Protein AF-A0A973YY92-F1 (afdb_monomer)

Sequence (143 aa):
MIDFRRPAAGTAPRPVPFVLAGKSPVVVHNCGDNVYVPGGKHGKVVRNSSRGVNSREPTNGQAALDNSVPVRGTSTHRIGVDVENGEIVVLDNTNRRIVCSCGEGDGPNDSWHGHVRDWDDLHIDQPNALKRAGLVDKRGRII

Secondary structure (DSSP, 8-state):
-----PPPPSSSPPPPPEEEETTEEEE----S-EEE---SSS-SS-EEETTEEEPPPPTTHHHHHHTEEESSTT-SEEEEEETTTTEEEEEEEEEEEEPPSS-TTS-PEEEEEEEEE-GGGS-THHHHHHHHTTSB-TTS-B-

Nearest PDB structures (foldseek):
  5t87-assembly2_F  TM=9.040E-01  e=3.284E-06  Cupriavidus taiwanensis LMG 19424
  4xvi-assembly1_A  TM=2.462E-01  e=6.609E+00  Homo sapiens

Structure (mmCIF, N/CA/C/O backbone):
data_AF-A0A973YY92-F1
#
_entry.id   AF-A0A973YY92-F1
#
loop_
_atom_site.group_PDB
_atom_site.id
_atom_site.type_symbol
_atom_site.label_atom_id
_atom_site.label_alt_id
_atom_site.label_comp_id
_atom_site.label_asym_id
_atom_site.label_entity_id
_atom_site.label_seq_id
_atom_site.pdbx_PDB_ins_code
_atom_site.Cartn_x
_atom_site.Cartn_y
_atom_site.Cartn_z
_atom_site.occupancy
_atom_site.B_iso_or_equiv
_atom_site.auth_seq_id
_atom_site.auth_comp_id
_atom_site.auth_asym_id
_atom_site.auth_atom_id
_atom_site.pdbx_PDB_model_num
ATOM 1 N N . MET A 1 1 ? 28.010 -7.970 13.368 1.00 36.16 1 MET A N 1
ATOM 2 C CA . MET A 1 1 ? 26.684 -7.597 13.901 1.00 36.16 1 MET A CA 1
ATOM 3 C C . MET A 1 1 ? 26.268 -6.348 13.141 1.00 36.16 1 MET A C 1
ATOM 5 O O . MET A 1 1 ? 26.961 -5.348 13.253 1.00 36.16 1 MET A O 1
ATOM 9 N N . ILE A 1 2 ? 25.291 -6.449 12.241 1.00 36.00 2 ILE A N 1
ATOM 10 C CA . ILE A 1 2 ? 24.845 -5.316 11.417 1.00 36.00 2 ILE A CA 1
ATOM 11 C C . ILE A 1 2 ? 23.911 -4.482 12.302 1.00 36.00 2 ILE A C 1
ATOM 13 O O . ILE A 1 2 ? 22.849 -4.971 12.677 1.00 36.00 2 ILE A O 1
ATOM 17 N N . ASP A 1 3 ? 24.335 -3.283 12.709 1.00 30.94 3 ASP A N 1
ATOM 18 C CA . ASP A 1 3 ? 23.510 -2.369 13.514 1.00 30.94 3 ASP A CA 1
ATOM 19 C C . ASP A 1 3 ? 22.674 -1.489 12.573 1.00 30.94 3 ASP A C 1
ATOM 21 O O . ASP A 1 3 ? 23.159 -0.509 12.007 1.00 30.94 3 ASP A O 1
ATOM 25 N N . PHE A 1 4 ? 21.414 -1.874 12.361 1.00 40.00 4 PHE A N 1
ATOM 26 C CA . PHE A 1 4 ? 20.435 -1.077 11.627 1.00 40.00 4 PHE A CA 1
ATOM 27 C C . PHE A 1 4 ? 19.809 -0.040 12.567 1.00 40.00 4 PHE A C 1
ATOM 29 O O . PHE A 1 4 ? 18.704 -0.233 13.074 1.00 40.00 4 PHE A O 1
ATOM 36 N N . ARG A 1 5 ? 20.478 1.092 12.797 1.00 35.88 5 ARG A N 1
ATOM 37 C CA . ARG A 1 5 ? 19.832 2.213 13.497 1.00 35.88 5 ARG A CA 1
ATOM 38 C C . ARG A 1 5 ? 18.866 2.929 12.554 1.00 35.88 5 ARG A C 1
ATOM 40 O O . ARG A 1 5 ? 19.291 3.676 11.679 1.00 35.88 5 ARG A O 1
ATOM 47 N N . ARG A 1 6 ? 17.560 2.713 12.742 1.00 40.44 6 ARG A N 1
ATOM 48 C CA . ARG A 1 6 ? 16.498 3.533 12.132 1.00 40.44 6 ARG A CA 1
ATOM 49 C C . ARG A 1 6 ? 16.272 4.789 12.990 1.00 40.44 6 ARG A C 1
ATOM 51 O O . ARG A 1 6 ? 15.927 4.630 14.159 1.00 40.44 6 ARG A O 1
ATOM 58 N N . PRO A 1 7 ? 16.446 6.017 12.468 1.00 36.56 7 PRO A N 1
ATOM 59 C CA . PRO A 1 7 ? 15.965 7.211 13.148 1.00 36.56 7 PRO A CA 1
ATOM 60 C C . PRO A 1 7 ? 14.476 7.451 12.850 1.00 36.56 7 PRO A C 1
ATOM 62 O O . PRO A 1 7 ? 13.949 6.985 11.839 1.00 36.56 7 PRO A O 1
ATOM 65 N N . ALA A 1 8 ? 13.819 8.155 13.772 1.00 39.69 8 ALA A N 1
ATOM 66 C CA . ALA A 1 8 ? 12.387 8.446 13.781 1.00 39.69 8 ALA A CA 1
ATOM 67 C C . ALA A 1 8 ? 11.896 9.178 12.518 1.00 39.69 8 ALA A C 1
ATOM 69 O O . ALA A 1 8 ? 12.635 9.943 11.893 1.00 39.69 8 ALA A O 1
ATOM 70 N N . ALA A 1 9 ? 10.633 8.927 12.171 1.00 42.41 9 ALA A N 1
ATOM 71 C CA . ALA A 1 9 ? 9.957 9.458 11.000 1.00 42.41 9 ALA A CA 1
ATOM 72 C C . ALA A 1 9 ? 9.821 10.988 11.055 1.00 42.41 9 ALA A C 1
ATOM 74 O O . ALA A 1 9 ? 9.375 11.567 12.043 1.00 42.41 9 ALA A O 1
ATOM 75 N N . GLY A 1 10 ? 10.204 11.649 9.962 1.00 35.72 10 GLY A N 1
ATOM 76 C CA . GLY A 1 10 ? 10.016 13.084 9.784 1.00 35.72 10 GLY A CA 1
ATOM 77 C C . GLY A 1 10 ? 10.849 13.625 8.629 1.00 35.72 10 GLY A C 1
ATOM 78 O O . GLY A 1 10 ? 12.055 13.757 8.771 1.00 35.72 10 GLY A O 1
ATOM 79 N N . THR A 1 11 ? 10.182 13.920 7.508 1.00 42.44 11 THR A N 1
ATOM 80 C CA . THR A 1 11 ? 10.468 14.884 6.410 1.00 42.44 11 THR A CA 1
ATOM 81 C C . THR A 1 11 ? 11.899 15.183 5.911 1.00 42.44 11 THR A C 1
ATOM 83 O O . THR A 1 11 ? 12.049 16.020 5.024 1.00 42.44 11 THR A O 1
ATOM 86 N N . ALA A 1 12 ? 12.951 14.533 6.396 1.00 33.66 12 ALA A N 1
ATOM 87 C CA . ALA A 1 12 ? 14.305 14.656 5.872 1.00 33.66 12 ALA A CA 1
ATOM 88 C C . ALA A 1 12 ? 14.498 13.702 4.678 1.00 33.66 12 ALA A C 1
ATOM 90 O O . ALA A 1 12 ? 13.914 12.610 4.680 1.00 33.66 12 ALA A O 1
ATOM 91 N N . PRO A 1 13 ? 15.312 14.062 3.662 1.00 40.09 13 PRO A N 1
ATOM 92 C CA . PRO A 1 13 ? 15.741 13.091 2.660 1.00 40.09 13 PRO A CA 1
ATOM 93 C C . PRO A 1 13 ? 16.313 11.873 3.391 1.00 40.09 13 PRO A C 1
ATOM 95 O O . PRO A 1 13 ? 17.096 12.036 4.331 1.00 40.09 13 PRO A O 1
ATOM 98 N N . ARG A 1 14 ? 15.862 10.667 3.010 1.00 47.69 14 ARG A N 1
ATOM 99 C CA . ARG A 1 14 ? 16.270 9.419 3.670 1.00 47.69 14 ARG A CA 1
ATOM 100 C C . ARG A 1 14 ? 17.796 9.424 3.818 1.00 47.69 14 ARG A C 1
ATOM 102 O O . ARG A 1 14 ? 18.474 9.645 2.811 1.00 47.69 14 ARG A O 1
ATOM 109 N N . PRO A 1 15 ? 18.353 9.183 5.019 1.00 47.78 15 PRO A N 1
ATOM 110 C CA . PRO A 1 15 ? 19.779 8.938 5.121 1.00 47.78 15 PRO A CA 1
ATOM 111 C C . PRO A 1 15 ? 20.082 7.730 4.239 1.00 47.78 15 PRO A C 1
ATOM 113 O O . PRO A 1 15 ? 19.445 6.682 4.378 1.00 47.78 15 PRO A O 1
ATOM 116 N N . VAL A 1 16 ? 21.002 7.902 3.291 1.00 53.09 16 VAL A N 1
ATOM 117 C CA . VAL A 1 16 ? 21.499 6.779 2.503 1.00 53.09 16 VAL A CA 1
ATOM 118 C C . VAL A 1 16 ? 22.064 5.760 3.496 1.00 53.09 16 VAL A C 1
ATOM 120 O O . VAL A 1 16 ? 22.906 6.134 4.323 1.00 53.09 16 VAL A O 1
ATOM 123 N N . PRO A 1 17 ? 21.549 4.517 3.524 1.00 59.66 17 PRO A N 1
ATOM 124 C CA . PRO A 1 17 ? 22.071 3.521 4.442 1.00 59.66 17 PRO A CA 1
ATOM 125 C C . PRO A 1 17 ? 23.567 3.385 4.174 1.00 59.66 17 PRO A C 1
ATOM 127 O O . PRO A 1 17 ? 24.002 3.428 3.030 1.00 59.66 17 PRO A O 1
ATOM 130 N N . PHE A 1 18 ? 24.374 3.276 5.220 1.00 57.91 18 PHE A N 1
ATOM 131 C CA . PHE A 1 18 ? 25.804 3.056 5.073 1.00 57.91 18 PHE A CA 1
ATOM 132 C C . PHE A 1 18 ? 26.223 1.872 5.928 1.00 57.91 18 PHE A C 1
ATOM 134 O O . PHE A 1 18 ? 25.648 1.608 6.984 1.00 57.91 18 PHE A O 1
ATOM 141 N N . VAL A 1 19 ? 27.240 1.157 5.469 1.00 64.69 19 VAL A N 1
ATOM 142 C CA . VAL A 1 19 ? 27.922 0.134 6.260 1.00 64.69 19 VAL A CA 1
ATOM 143 C C . VAL A 1 19 ? 29.287 0.663 6.666 1.00 64.69 19 VAL A C 1
ATOM 145 O O . VAL A 1 19 ? 29.942 1.379 5.910 1.00 64.69 19 VAL A O 1
ATOM 148 N N . LEU A 1 20 ? 29.724 0.339 7.880 1.00 67.81 20 LEU A N 1
ATOM 149 C CA . LEU A 1 20 ? 31.074 0.667 8.322 1.00 67.81 20 LEU A CA 1
ATOM 150 C C . LEU A 1 20 ? 32.040 -0.413 7.828 1.00 67.81 20 LEU A C 1
ATOM 152 O O . LEU A 1 20 ? 32.017 -1.545 8.311 1.00 67.81 20 LEU A O 1
ATOM 156 N N . ALA A 1 21 ? 32.909 -0.056 6.884 1.00 69.19 21 ALA A N 1
ATOM 157 C CA . ALA A 1 21 ? 34.062 -0.863 6.502 1.00 69.19 21 ALA A CA 1
ATOM 158 C C . ALA A 1 21 ? 35.256 -0.419 7.362 1.00 69.19 21 ALA A C 1
ATOM 160 O O . ALA A 1 21 ? 36.018 0.485 7.012 1.00 69.19 21 ALA A O 1
ATOM 161 N N . GLY A 1 22 ? 35.364 -0.991 8.563 1.00 79.88 22 GLY A N 1
ATOM 162 C CA . GLY A 1 22 ? 36.296 -0.505 9.582 1.00 79.88 22 GLY A CA 1
ATOM 163 C C . GLY A 1 22 ? 35.828 0.829 10.174 1.00 79.88 22 GLY A C 1
ATOM 164 O O . GLY A 1 22 ? 34.788 0.878 10.823 1.00 79.88 22 GLY A O 1
ATOM 165 N N . LYS A 1 23 ? 36.598 1.908 9.971 1.00 72.94 23 LYS A N 1
ATOM 166 C CA . LYS A 1 23 ? 36.257 3.273 10.436 1.00 72.94 23 LYS A CA 1
ATOM 167 C C . LYS A 1 23 ? 35.600 4.144 9.359 1.00 72.94 23 LYS A C 1
ATOM 169 O O . LYS A 1 23 ? 35.196 5.264 9.657 1.00 72.94 23 LYS A O 1
ATOM 174 N N . SER A 1 24 ? 35.515 3.651 8.127 1.00 60.78 24 SER A N 1
ATOM 175 C CA . SER A 1 24 ? 35.019 4.423 6.991 1.00 60.78 24 SER A CA 1
ATOM 176 C C . SER A 1 24 ? 33.552 4.086 6.713 1.00 60.78 24 SER A C 1
ATOM 178 O O . SER A 1 24 ? 33.232 2.902 6.554 1.00 60.78 24 SER A O 1
ATOM 180 N N . PRO A 1 25 ? 32.654 5.083 6.632 1.00 63.94 25 PRO A N 1
ATOM 181 C CA . PRO A 1 25 ? 31.292 4.860 6.170 1.00 63.94 25 PRO A CA 1
ATOM 182 C C . PRO A 1 25 ? 31.289 4.638 4.654 1.00 63.94 25 PRO A C 1
ATOM 184 O O . PRO A 1 25 ? 31.795 5.459 3.892 1.00 63.94 25 PRO A O 1
ATOM 187 N N . VAL A 1 26 ? 30.708 3.523 4.220 1.00 64.75 26 VAL A N 1
ATOM 188 C CA . VAL A 1 26 ? 30.461 3.211 2.810 1.00 64.75 26 VAL A CA 1
ATOM 189 C C . VAL A 1 26 ? 28.978 3.383 2.544 1.00 64.75 26 VAL A C 1
ATOM 191 O O . VAL A 1 26 ? 28.165 2.677 3.137 1.00 64.75 26 VAL A O 1
ATOM 194 N N . VAL A 1 27 ? 28.634 4.316 1.657 1.00 61.53 27 VAL A N 1
ATOM 195 C CA . VAL A 1 27 ? 27.252 4.545 1.226 1.00 61.53 27 VAL A CA 1
ATOM 196 C C . VAL A 1 27 ? 26.743 3.316 0.477 1.00 61.53 27 VAL A C 1
ATOM 198 O O . VAL A 1 27 ? 27.299 2.927 -0.547 1.00 61.53 27 VAL A O 1
ATOM 201 N N . VAL A 1 28 ? 25.667 2.727 0.984 1.00 60.59 28 VAL A N 1
ATOM 202 C CA . VAL A 1 28 ? 24.886 1.692 0.316 1.00 60.59 28 VAL A CA 1
ATOM 203 C C . VAL A 1 28 ? 23.754 2.393 -0.424 1.00 60.59 28 VAL A C 1
ATOM 205 O O . VAL A 1 28 ? 22.904 3.054 0.171 1.00 60.59 28 VAL A O 1
ATOM 208 N N . HIS A 1 29 ? 23.748 2.265 -1.743 1.00 60.00 29 HIS A N 1
ATOM 209 C CA . HIS A 1 29 ? 22.619 2.687 -2.556 1.00 60.00 29 HIS A CA 1
ATOM 210 C C . HIS A 1 29 ? 21.666 1.493 -2.644 1.00 60.00 29 HIS A C 1
ATOM 212 O O . HIS A 1 29 ? 22.053 0.456 -3.173 1.00 60.00 29 HIS A O 1
ATOM 218 N N . ASN A 1 30 ? 20.461 1.601 -2.073 1.00 60.69 30 ASN A N 1
ATOM 219 C CA . ASN A 1 30 ? 19.483 0.516 -2.167 1.00 60.69 30 ASN A CA 1
ATOM 220 C C . ASN A 1 30 ? 18.732 0.645 -3.494 1.00 60.69 30 ASN A C 1
ATOM 222 O O . ASN A 1 30 ? 17.921 1.556 -3.692 1.00 60.69 30 ASN A O 1
ATOM 226 N N . CYS A 1 31 ? 19.101 -0.223 -4.421 1.00 67.19 31 CYS A N 1
ATOM 227 C CA . CYS A 1 31 ? 18.593 -0.278 -5.778 1.00 67.19 31 CYS A CA 1
ATOM 228 C C . CYS A 1 31 ? 17.910 -1.638 -5.980 1.00 67.19 31 CYS A C 1
ATOM 230 O O . CYS A 1 31 ? 18.299 -2.619 -5.345 1.00 67.19 31 CYS A O 1
ATOM 232 N N . GLY A 1 32 ? 16.845 -1.677 -6.784 1.00 69.75 32 GLY A N 1
ATOM 233 C CA . GLY A 1 32 ? 15.924 -2.820 -6.846 1.00 69.75 32 GLY A CA 1
ATOM 234 C C . GLY A 1 32 ? 14.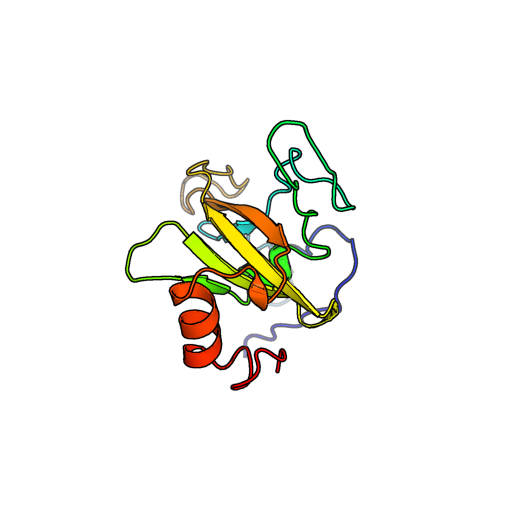821 -2.799 -5.774 1.00 69.75 32 GLY A C 1
ATOM 235 O O . GLY A 1 32 ? 14.174 -3.816 -5.527 1.00 69.75 32 GLY A O 1
ATOM 236 N N . ASP A 1 33 ? 14.595 -1.646 -5.144 1.00 79.50 33 ASP A N 1
ATOM 237 C CA . ASP A 1 33 ? 13.574 -1.426 -4.119 1.00 79.50 33 ASP A CA 1
ATOM 238 C C . ASP A 1 33 ? 12.224 -0.964 -4.692 1.00 79.50 33 ASP A C 1
ATOM 240 O O . ASP A 1 33 ? 12.118 -0.483 -5.821 1.00 79.50 33 ASP A O 1
ATOM 244 N N . ASN A 1 34 ? 11.192 -1.000 -3.841 1.00 86.31 34 ASN A N 1
ATOM 245 C CA . ASN A 1 34 ? 9.917 -0.322 -4.076 1.00 86.31 34 ASN A CA 1
ATOM 246 C C . ASN A 1 34 ? 9.944 1.096 -3.484 1.00 86.31 34 ASN A C 1
ATOM 248 O O . ASN A 1 34 ? 10.120 1.275 -2.276 1.00 86.31 34 ASN A O 1
ATOM 252 N N . VAL A 1 35 ? 9.712 2.107 -4.319 1.00 87.88 35 VAL A N 1
ATOM 253 C CA . VAL A 1 35 ? 9.716 3.519 -3.914 1.00 87.88 35 VAL A CA 1
ATOM 254 C C . VAL A 1 35 ? 8.343 4.139 -4.117 1.00 87.88 35 VAL A C 1
ATOM 256 O O . VAL A 1 35 ? 7.767 4.079 -5.203 1.00 87.88 35 VAL A O 1
ATOM 259 N N . TYR A 1 36 ? 7.834 4.790 -3.076 1.00 87.88 36 TYR A N 1
ATOM 260 C CA . TYR A 1 36 ? 6.628 5.593 -3.161 1.00 87.88 36 TYR A CA 1
ATOM 261 C C . TYR A 1 36 ? 6.933 6.945 -3.805 1.00 87.88 36 TYR A C 1
ATOM 263 O O . TYR A 1 36 ? 7.822 7.681 -3.374 1.00 87.88 36 TYR A O 1
ATOM 271 N N . VAL A 1 37 ? 6.137 7.303 -4.806 1.00 86.44 37 VAL A N 1
ATOM 272 C CA . VAL A 1 37 ? 6.158 8.616 -5.445 1.00 86.44 37 VAL A CA 1
ATOM 273 C C . VAL A 1 37 ? 4.755 9.212 -5.333 1.00 86.44 37 VAL A C 1
ATOM 275 O O . VAL A 1 37 ? 3.787 8.522 -5.648 1.00 86.44 37 VAL A O 1
ATOM 278 N N . PRO A 1 38 ? 4.588 10.471 -4.903 1.00 81.44 38 PRO A N 1
ATOM 279 C CA . PRO A 1 38 ? 3.290 11.138 -4.955 1.00 81.44 38 PRO A CA 1
ATOM 280 C C . PRO A 1 38 ? 2.760 11.194 -6.394 1.00 81.44 38 PRO A C 1
ATOM 282 O O . PRO A 1 38 ? 3.476 11.589 -7.316 1.00 81.44 38 PRO A O 1
ATOM 285 N N . GLY A 1 39 ? 1.513 10.768 -6.600 1.00 68.38 39 GLY A N 1
ATOM 286 C CA . GLY A 1 39 ? 0.917 10.648 -7.934 1.00 68.38 39 GLY A CA 1
ATOM 287 C C . GLY A 1 39 ? 0.436 11.980 -8.517 1.00 68.38 39 GLY A C 1
ATOM 288 O O . GLY A 1 39 ? 0.074 12.037 -9.693 1.00 68.38 39 GLY A O 1
ATOM 289 N N . GLY A 1 40 ? 0.357 13.047 -7.710 1.00 68.62 40 GLY A N 1
ATOM 290 C CA . GLY A 1 40 ? -0.020 14.405 -8.128 1.00 68.62 40 GLY A CA 1
ATOM 291 C C . GLY A 1 40 ? -1.502 14.588 -8.491 1.00 68.62 40 GLY A C 1
ATOM 292 O O . GLY A 1 40 ? -2.026 15.701 -8.441 1.00 68.62 40 GLY A O 1
ATOM 293 N N . LYS A 1 41 ? -2.211 13.502 -8.825 1.00 65.56 41 LYS A N 1
ATOM 294 C CA . LYS A 1 41 ? -3.662 13.480 -9.074 1.00 65.56 41 LYS A CA 1
ATOM 295 C C . LYS A 1 41 ? -4.478 13.559 -7.781 1.00 65.56 41 LYS A C 1
ATOM 297 O O . LYS A 1 41 ? -5.573 14.126 -7.779 1.00 65.56 41 LYS A O 1
ATOM 302 N N . HIS A 1 42 ? -3.966 12.981 -6.702 1.00 65.81 42 HIS A N 1
ATOM 303 C CA . HIS A 1 42 ? -4.574 13.024 -5.379 1.00 65.81 42 HIS A CA 1
ATOM 304 C C . HIS A 1 42 ? -4.025 14.259 -4.640 1.00 65.81 42 HIS A C 1
ATOM 306 O O . HIS A 1 42 ? -2.870 14.630 -4.809 1.00 65.81 42 HIS A O 1
ATOM 312 N N . GLY A 1 43 ? -4.868 14.974 -3.894 1.00 64.19 43 GLY A N 1
ATOM 313 C CA . GLY A 1 43 ? -4.434 16.119 -3.082 1.00 64.19 43 GLY A CA 1
ATOM 314 C C . GLY A 1 43 ? -4.289 15.738 -1.611 1.00 64.19 43 GLY A C 1
ATOM 315 O O . GLY A 1 43 ? -4.695 14.652 -1.218 1.00 64.19 43 GLY A O 1
ATOM 316 N N . LYS A 1 44 ? -3.816 16.659 -0.758 1.00 70.62 44 LYS A N 1
ATOM 317 C CA . LYS A 1 44 ? -3.783 16.449 0.709 1.00 70.62 44 LYS A CA 1
ATOM 318 C C . LYS A 1 44 ? -5.161 16.223 1.347 1.00 70.62 44 LYS A C 1
ATOM 320 O O . LYS A 1 44 ? -5.257 15.732 2.463 1.00 70.62 44 LYS A O 1
ATOM 325 N N . VAL A 1 45 ? -6.223 16.611 0.649 1.00 75.62 45 VAL A N 1
ATOM 326 C CA . VAL A 1 45 ? -7.611 16.512 1.104 1.00 75.62 45 VAL A CA 1
ATOM 327 C C . VAL A 1 45 ? -8.438 15.777 0.063 1.00 75.62 45 VAL A C 1
ATOM 329 O O . VAL A 1 45 ? -8.114 15.819 -1.128 1.00 75.62 45 VAL A O 1
ATOM 332 N N . VAL A 1 46 ? -9.516 15.139 0.514 1.00 75.81 46 VAL A N 1
ATOM 333 C CA . VAL A 1 46 ? -10.525 14.544 -0.364 1.00 75.81 46 VAL A CA 1
ATOM 334 C C . VAL A 1 46 ? -11.163 15.645 -1.212 1.00 75.81 46 VAL A C 1
ATOM 336 O O . VAL A 1 46 ? -11.443 16.738 -0.716 1.00 75.81 46 VAL A O 1
ATOM 339 N N . ARG A 1 47 ? -11.373 15.381 -2.505 1.00 73.44 47 ARG A N 1
ATOM 340 C CA . ARG A 1 47 ? -11.986 16.346 -3.431 1.00 73.44 47 ARG A CA 1
ATOM 341 C C . ARG A 1 47 ? -13.137 15.701 -4.181 1.00 73.44 47 ARG A C 1
ATOM 343 O O . ARG A 1 47 ? -12.962 14.646 -4.779 1.00 73.44 47 ARG A O 1
ATOM 350 N N . ASN A 1 48 ? -14.280 16.370 -4.230 1.00 77.50 48 ASN A N 1
ATOM 351 C CA . ASN A 1 48 ? -15.367 15.964 -5.114 1.00 77.50 48 ASN A CA 1
ATOM 352 C C . ASN A 1 48 ? -15.103 16.473 -6.532 1.00 77.50 48 ASN A C 1
ATOM 354 O O . ASN A 1 48 ? -14.701 17.618 -6.731 1.00 77.50 48 ASN A O 1
ATOM 358 N N . SER A 1 49 ? -15.329 15.615 -7.521 1.00 74.19 49 SER A N 1
ATOM 359 C CA . SER A 1 49 ? -15.251 15.961 -8.938 1.00 74.19 49 SER A CA 1
ATOM 360 C C . SER A 1 49 ? -16.493 15.464 -9.672 1.00 74.19 49 SER A C 1
ATOM 362 O O . SER A 1 49 ? -17.211 14.597 -9.174 1.00 74.19 49 SER A O 1
ATOM 364 N N . SER A 1 50 ? -16.708 15.933 -10.902 1.00 75.00 50 SER A N 1
ATOM 365 C CA . SER A 1 50 ? -17.765 15.406 -11.779 1.00 75.00 50 SER A CA 1
ATOM 366 C C . SER A 1 50 ? -17.608 13.915 -12.111 1.00 75.00 50 SER A C 1
ATOM 368 O O . SER A 1 50 ? -18.529 13.310 -12.647 1.00 75.00 50 SER A O 1
ATOM 370 N N . ARG A 1 51 ? -16.453 13.313 -11.790 1.00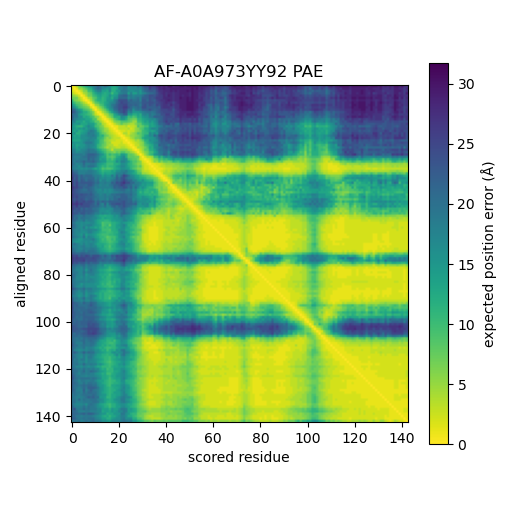 72.50 51 ARG A N 1
ATOM 371 C CA . ARG A 1 51 ? -16.146 11.888 -11.981 1.00 72.50 51 ARG A CA 1
ATOM 372 C C . ARG A 1 51 ? -16.172 11.083 -10.672 1.00 72.50 51 ARG A C 1
ATOM 374 O O . ARG A 1 51 ? -15.731 9.939 -10.670 1.00 72.50 51 ARG A O 1
ATOM 381 N N . GLY A 1 52 ? -16.650 11.673 -9.574 1.00 75.38 52 GLY A N 1
ATOM 382 C CA . GLY A 1 52 ? -16.701 11.053 -8.247 1.00 75.38 52 GLY A CA 1
ATOM 383 C C . GLY A 1 52 ? -15.684 11.621 -7.253 1.00 75.38 52 GLY A C 1
ATOM 384 O O . GLY A 1 52 ? -15.023 12.635 -7.515 1.00 75.38 52 GLY A O 1
ATOM 385 N N . VAL A 1 53 ? -15.596 10.962 -6.094 1.00 77.81 53 VAL A N 1
ATOM 386 C CA . VAL A 1 53 ? -14.716 11.329 -4.977 1.00 77.81 53 VAL A CA 1
ATOM 387 C C . VAL A 1 53 ? -13.269 10.979 -5.319 1.00 77.81 53 VAL A C 1
ATOM 389 O O . VAL A 1 53 ? -12.943 9.837 -5.639 1.00 77.81 53 VAL A O 1
ATOM 392 N N . ASN A 1 54 ? -12.389 11.971 -5.243 1.00 76.88 54 ASN A N 1
ATOM 393 C CA . ASN A 1 54 ? -10.954 11.801 -5.373 1.00 76.88 54 ASN A CA 1
ATOM 394 C C . ASN A 1 54 ? -10.340 11.703 -3.974 1.00 76.88 54 ASN A C 1
ATOM 396 O O . ASN A 1 54 ? -10.270 12.706 -3.256 1.00 76.88 54 ASN A O 1
ATOM 400 N N . SER A 1 55 ? -9.922 10.495 -3.595 1.00 82.94 55 SER A N 1
ATOM 401 C CA . SER A 1 55 ? -9.255 10.229 -2.320 1.00 82.94 55 SER A CA 1
ATOM 402 C C . SER A 1 55 ? -7.999 11.079 -2.142 1.00 82.94 55 SER A C 1
ATOM 404 O O . SER A 1 55 ? -7.380 11.517 -3.117 1.00 82.94 55 SER A O 1
ATOM 406 N N . ARG A 1 56 ? -7.616 11.303 -0.884 1.00 89.12 56 ARG A N 1
ATOM 407 C CA . ARG A 1 56 ? -6.395 12.040 -0.554 1.00 89.12 56 ARG A CA 1
ATOM 408 C C . ARG A 1 56 ? -5.137 11.194 -0.755 1.00 89.12 56 ARG A C 1
ATOM 410 O O . ARG A 1 56 ? -5.190 9.964 -0.681 1.00 89.12 56 ARG A O 1
ATOM 417 N N . GLU A 1 57 ? -4.011 11.870 -0.961 1.00 89.69 57 GLU A N 1
ATOM 418 C CA . GLU A 1 57 ? -2.694 11.238 -0.851 1.00 89.69 57 GLU A CA 1
ATOM 419 C C . GLU A 1 57 ? -2.437 10.789 0.596 1.00 89.69 57 GLU A C 1
ATOM 421 O O . GLU A 1 57 ? -2.896 11.453 1.538 1.00 89.69 57 GLU A O 1
ATOM 426 N N . PRO A 1 58 ? -1.720 9.668 0.780 1.00 92.19 58 PRO A N 1
ATOM 427 C CA . PRO A 1 58 ? -1.268 9.233 2.092 1.00 92.19 58 PRO A CA 1
ATOM 428 C C . PRO A 1 58 ? -0.294 10.237 2.704 1.00 92.19 58 PRO A C 1
ATOM 430 O O . PRO A 1 58 ? 0.518 10.841 1.998 1.00 92.19 58 PRO A O 1
ATOM 433 N N . THR A 1 59 ? -0.356 10.382 4.026 1.00 92.62 59 THR A N 1
ATOM 434 C CA . THR A 1 59 ? 0.542 11.269 4.776 1.00 92.62 59 THR A CA 1
ATOM 435 C C . THR A 1 59 ? 1.974 10.739 4.732 1.00 92.62 59 THR A C 1
ATOM 437 O O . THR A 1 59 ? 2.897 11.504 4.450 1.00 92.62 59 THR A O 1
ATOM 440 N N . ASN A 1 60 ? 2.159 9.425 4.914 1.00 92.12 60 ASN A N 1
ATOM 441 C CA . ASN A 1 60 ? 3.439 8.747 4.731 1.00 92.12 60 ASN A CA 1
ATOM 442 C C . ASN A 1 60 ? 3.303 7.533 3.794 1.00 92.12 60 ASN A C 1
ATOM 444 O O . ASN A 1 60 ? 3.287 6.372 4.206 1.00 92.12 60 ASN A O 1
ATOM 448 N N . GLY A 1 61 ? 3.227 7.809 2.488 1.00 91.19 61 GLY A N 1
ATOM 449 C CA . GLY A 1 61 ? 3.060 6.771 1.464 1.00 91.19 61 GLY A CA 1
ATOM 450 C C . GLY A 1 61 ? 4.181 5.727 1.420 1.00 91.19 61 GLY A C 1
ATOM 451 O O . GLY A 1 61 ? 3.910 4.569 1.108 1.00 91.19 61 GLY A O 1
ATOM 452 N N . GLN A 1 62 ? 5.419 6.093 1.778 1.00 92.19 62 GLN A N 1
ATOM 453 C CA . GLN A 1 62 ? 6.514 5.121 1.855 1.00 92.19 62 GLN A CA 1
ATOM 454 C C . GLN A 1 62 ? 6.350 4.184 3.055 1.00 92.19 62 GLN A C 1
ATOM 456 O O . GLN A 1 62 ? 6.536 2.986 2.887 1.00 92.19 62 GLN A O 1
ATOM 461 N N . ALA A 1 63 ? 5.954 4.683 4.232 1.00 91.81 63 ALA A N 1
ATOM 462 C CA . ALA A 1 63 ? 5.683 3.809 5.376 1.00 91.81 63 ALA A CA 1
ATOM 463 C C . ALA A 1 63 ? 4.547 2.825 5.073 1.00 91.81 63 ALA A C 1
ATOM 465 O O . ALA A 1 63 ? 4.659 1.639 5.380 1.00 91.81 63 ALA A O 1
ATOM 466 N N . ALA A 1 64 ? 3.493 3.288 4.397 1.00 95.50 64 ALA A N 1
ATOM 467 C CA . ALA A 1 64 ? 2.428 2.405 3.945 1.00 95.50 64 ALA A CA 1
ATOM 468 C C . ALA A 1 64 ? 2.916 1.364 2.926 1.00 95.50 64 ALA A C 1
ATOM 470 O O . ALA A 1 64 ? 2.498 0.211 2.994 1.00 95.50 64 ALA A O 1
ATOM 471 N N . LEU A 1 65 ? 3.808 1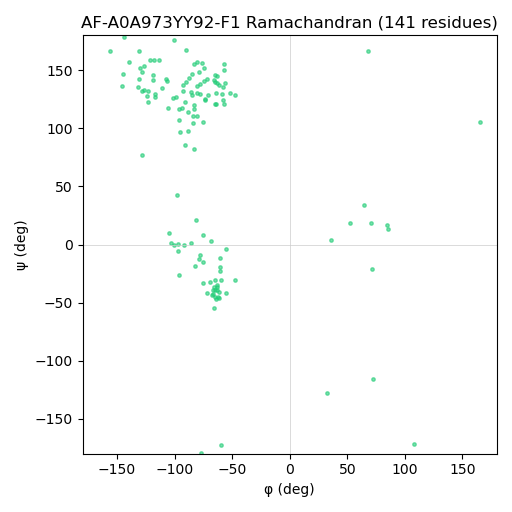.738 2.001 1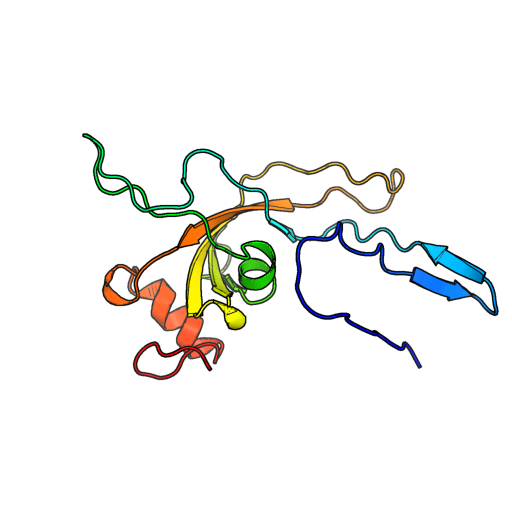.00 93.75 65 LEU A N 1
ATOM 472 C CA . LEU A 1 65 ? 4.409 0.817 1.033 1.00 93.75 65 LEU A CA 1
ATOM 473 C C . LEU A 1 65 ? 5.315 -0.222 1.702 1.00 93.75 65 LEU A C 1
ATOM 475 O O . LEU A 1 65 ? 5.216 -1.406 1.377 1.00 93.75 65 LEU A O 1
ATOM 479 N N . ASP A 1 66 ? 6.137 0.191 2.663 1.00 92.75 66 ASP A N 1
ATOM 480 C CA . ASP A 1 66 ? 6.998 -0.701 3.442 1.00 92.75 66 ASP A CA 1
ATOM 481 C C . ASP A 1 66 ? 6.152 -1.691 4.270 1.00 92.75 66 ASP A C 1
ATOM 483 O O . ASP A 1 66 ? 6.486 -2.872 4.364 1.00 92.75 66 ASP A O 1
ATOM 487 N N . ASN A 1 67 ? 5.002 -1.239 4.786 1.00 95.19 67 ASN A N 1
ATOM 488 C CA . ASN A 1 67 ? 4.026 -2.037 5.536 1.00 95.19 67 ASN A CA 1
ATOM 489 C C . ASN A 1 67 ? 2.858 -2.522 4.659 1.00 95.19 67 ASN A C 1
ATOM 491 O O . ASN A 1 67 ? 1.693 -2.460 5.065 1.00 95.19 67 ASN A O 1
ATOM 495 N N . SER A 1 68 ? 3.145 -2.983 3.440 1.00 95.31 68 SER A N 1
ATOM 496 C CA . SER A 1 68 ? 2.113 -3.438 2.502 1.00 95.31 68 SER A CA 1
ATOM 497 C C . SER A 1 68 ? 2.237 -4.903 2.124 1.00 95.31 68 SER A C 1
ATOM 499 O O . SER A 1 68 ? 3.315 -5.499 2.153 1.00 95.31 68 SER A O 1
ATOM 501 N N . VAL A 1 69 ? 1.127 -5.469 1.661 1.00 94.69 69 VAL A N 1
ATOM 502 C CA . VAL A 1 69 ? 1.045 -6.819 1.103 1.00 94.69 69 VAL A CA 1
ATOM 503 C C . VAL A 1 69 ? 0.335 -6.816 -0.251 1.00 94.69 69 VAL A C 1
ATOM 505 O O . VAL A 1 69 ? -0.524 -5.963 -0.490 1.00 94.69 69 VAL A O 1
ATOM 508 N N . PRO A 1 70 ? 0.649 -7.763 -1.154 1.00 93.81 70 PRO A N 1
ATOM 509 C CA . PRO A 1 70 ? -0.132 -7.957 -2.370 1.00 93.81 70 PRO A CA 1
ATOM 510 C C . PRO A 1 70 ? -1.597 -8.249 -2.032 1.00 93.81 70 PRO A C 1
ATOM 512 O O . PRO A 1 70 ? -1.887 -9.074 -1.159 1.00 93.81 70 PRO A O 1
ATOM 515 N N . VAL A 1 71 ? -2.525 -7.607 -2.747 1.00 91.62 71 VAL A N 1
ATOM 516 C CA . VAL A 1 71 ? -3.967 -7.837 -2.543 1.00 91.62 71 VAL A CA 1
ATOM 517 C C . VAL A 1 71 ? -4.327 -9.279 -2.928 1.00 91.62 71 VAL A C 1
ATOM 519 O O . VAL A 1 71 ? -4.997 -9.984 -2.169 1.00 91.62 71 VAL A O 1
ATOM 522 N N . ARG A 1 72 ? -3.823 -9.751 -4.077 1.00 84.38 72 ARG A N 1
ATOM 523 C CA . ARG A 1 72 ? -3.976 -11.126 -4.579 1.00 84.38 72 ARG A CA 1
ATOM 524 C C . ARG A 1 72 ? -2.729 -11.563 -5.339 1.00 84.38 72 ARG A C 1
ATOM 526 O O . ARG A 1 72 ? -2.289 -10.817 -6.198 1.00 84.38 72 ARG A O 1
ATOM 533 N N . GLY A 1 73 ? -2.246 -12.791 -5.126 1.00 72.94 73 GLY A N 1
ATOM 534 C CA . GLY A 1 73 ? -1.250 -13.462 -5.985 1.00 72.94 73 GLY A CA 1
ATOM 535 C C . GLY A 1 73 ? -0.224 -12.536 -6.664 1.00 72.94 73 GLY A C 1
ATOM 536 O O . GLY A 1 73 ? 0.398 -11.707 -6.006 1.00 72.94 73 GLY A O 1
ATOM 537 N N . THR A 1 74 ? -0.081 -12.654 -7.987 1.00 59.28 74 THR A N 1
ATOM 538 C CA . THR A 1 74 ? 0.807 -11.832 -8.833 1.00 59.28 74 THR A CA 1
ATOM 539 C C . THR A 1 74 ? 0.214 -10.466 -9.218 1.00 59.28 74 THR A C 1
ATOM 541 O O . THR A 1 74 ? 0.602 -9.898 -10.237 1.00 59.28 74 THR A O 1
ATOM 544 N N . SER A 1 75 ? -0.769 -9.938 -8.479 1.00 63.09 75 SER A N 1
ATOM 545 C CA . SER A 1 75 ? -1.367 -8.642 -8.816 1.00 63.09 75 SER A CA 1
ATOM 546 C C . SER A 1 75 ? -0.352 -7.512 -8.661 1.00 63.09 75 SER A C 1
ATOM 548 O O . SER A 1 75 ? 0.379 -7.463 -7.673 1.00 63.09 75 SER A O 1
ATOM 550 N N . THR A 1 76 ? -0.395 -6.543 -9.572 1.00 78.62 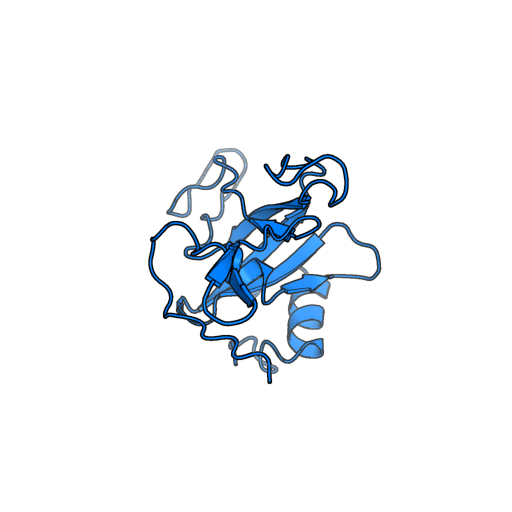76 THR A N 1
ATOM 551 C CA . THR A 1 76 ? 0.357 -5.276 -9.523 1.00 78.62 76 THR A CA 1
ATOM 552 C C . THR A 1 76 ? -0.106 -4.327 -8.407 1.00 78.62 76 THR A C 1
ATOM 554 O O . THR A 1 76 ? 0.395 -3.209 -8.310 1.00 78.62 76 THR A O 1
ATOM 557 N N . HIS A 1 77 ? -1.068 -4.753 -7.581 1.00 89.94 77 HIS A N 1
ATOM 558 C CA . HIS A 1 77 ? -1.710 -3.955 -6.543 1.00 89.94 77 HIS A CA 1
ATOM 559 C C . HIS A 1 77 ? -1.325 -4.447 -5.150 1.00 89.94 77 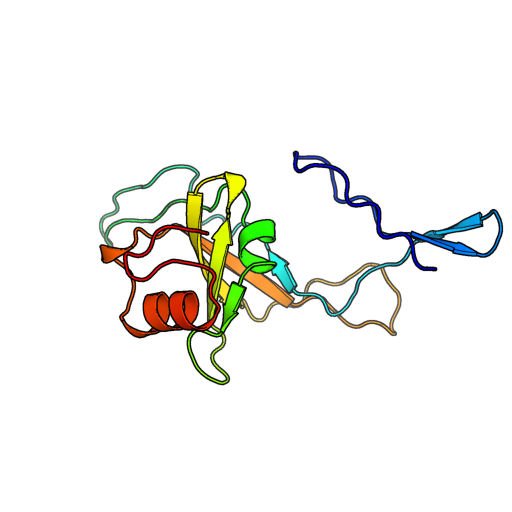HIS A C 1
ATOM 561 O O . HIS A 1 77 ? -1.373 -5.645 -4.842 1.00 89.94 77 HIS A O 1
ATOM 567 N N . ARG A 1 78 ? -1.002 -3.497 -4.279 1.00 94.81 78 ARG A N 1
ATOM 568 C CA . ARG A 1 78 ? -0.720 -3.737 -2.867 1.00 94.81 78 ARG A CA 1
ATOM 569 C C . ARG A 1 78 ? -1.685 -2.942 -2.003 1.00 94.81 78 ARG A C 1
ATOM 571 O O . ARG A 1 78 ? -2.286 -1.963 -2.439 1.00 94.81 78 ARG A O 1
ATOM 578 N N . ILE A 1 79 ? -1.831 -3.379 -0.765 1.00 96.44 79 ILE A N 1
ATOM 579 C CA . ILE A 1 79 ? -2.498 -2.613 0.279 1.00 96.44 79 ILE A CA 1
ATOM 580 C C . ILE A 1 79 ? -1.620 -2.611 1.520 1.00 96.44 79 ILE A C 1
ATOM 582 O O . ILE A 1 79 ? -1.058 -3.648 1.877 1.00 96.44 79 ILE A O 1
ATOM 586 N N . GLY A 1 80 ? -1.471 -1.450 2.145 1.00 96.75 80 GLY A N 1
ATOM 587 C CA . GLY A 1 80 ? -0.642 -1.282 3.331 1.00 96.75 80 GLY A CA 1
ATOM 588 C C . GLY A 1 80 ? -1.216 -0.292 4.325 1.00 96.75 80 GLY A C 1
ATOM 589 O O . GLY A 1 80 ? -2.281 0.288 4.096 1.00 96.75 80 GLY A O 1
ATOM 590 N N . VAL A 1 81 ? -0.505 -0.139 5.439 1.00 97.25 81 VAL A N 1
ATOM 591 C CA . VAL A 1 81 ? -0.921 0.706 6.561 1.00 97.25 81 VAL A CA 1
ATOM 592 C C . VAL A 1 81 ? 0.165 1.707 6.939 1.00 97.25 81 VAL A C 1
ATOM 594 O O . VAL A 1 81 ? 1.335 1.360 7.094 1.00 97.25 81 VAL A O 1
ATOM 597 N N . ASP A 1 82 ? -0.234 2.959 7.113 1.00 95.81 82 ASP A N 1
ATOM 598 C CA . ASP A 1 82 ? 0.567 3.970 7.794 1.00 95.81 82 ASP A CA 1
ATOM 599 C C . ASP A 1 82 ? 0.122 4.011 9.258 1.00 95.81 82 ASP A C 1
ATOM 601 O O . ASP A 1 82 ? -0.899 4.611 9.595 1.00 95.81 82 ASP A O 1
ATOM 605 N N . VAL A 1 83 ? 0.860 3.305 10.115 1.00 93.69 83 VAL A N 1
ATOM 606 C CA . VAL A 1 83 ? 0.489 3.101 11.523 1.00 93.69 83 VAL A CA 1
ATOM 607 C C . VAL A 1 83 ? 0.493 4.415 12.303 1.00 93.69 83 VAL A C 1
ATOM 609 O O . VAL A 1 83 ? -0.402 4.639 13.112 1.00 93.69 83 VAL A O 1
ATOM 612 N N . GLU A 1 84 ? 1.453 5.307 12.038 1.00 93.94 84 GLU A N 1
ATOM 613 C CA . GLU A 1 84 ? 1.567 6.586 12.754 1.00 93.94 84 GLU A CA 1
ATOM 614 C C . GLU A 1 84 ? 0.380 7.511 12.471 1.00 93.94 84 GLU A C 1
ATOM 616 O O . GLU A 1 84 ? -0.084 8.207 13.373 1.00 93.94 84 GLU A O 1
ATOM 621 N N . ASN A 1 85 ? -0.133 7.499 11.236 1.00 93.31 85 ASN A N 1
ATOM 622 C CA . ASN A 1 85 ? -1.243 8.361 10.819 1.00 93.31 85 ASN A CA 1
ATOM 623 C C . ASN A 1 85 ? -2.602 7.640 10.793 1.00 93.31 85 ASN A C 1
ATOM 625 O O . ASN A 1 85 ? -3.621 8.256 10.477 1.00 93.31 85 ASN A O 1
ATOM 629 N N . GLY A 1 86 ? -2.631 6.347 11.125 1.00 95.19 86 GLY A N 1
ATOM 630 C CA . GLY A 1 86 ? -3.843 5.532 11.137 1.00 95.19 86 GLY A CA 1
ATOM 631 C C . GLY A 1 86 ? -4.484 5.359 9.756 1.00 95.19 86 GLY A C 1
ATOM 632 O O . GLY A 1 86 ? -5.709 5.321 9.654 1.00 95.19 86 GLY A O 1
ATOM 633 N N . GLU A 1 87 ? -3.686 5.289 8.687 1.00 96.75 87 GLU A N 1
ATOM 634 C CA . GLU A 1 87 ? -4.196 5.289 7.309 1.00 96.75 87 GLU A CA 1
ATOM 635 C C . GLU A 1 87 ? -4.101 3.913 6.661 1.00 96.75 87 GLU A C 1
ATOM 637 O O . GLU A 1 87 ? -3.091 3.220 6.778 1.00 96.75 87 GLU A O 1
ATOM 642 N N . ILE A 1 88 ? -5.129 3.555 5.892 1.00 97.19 88 ILE A N 1
ATOM 643 C CA . ILE A 1 88 ? -5.096 2.412 4.981 1.00 97.19 88 ILE A CA 1
ATOM 644 C C . ILE A 1 88 ? -4.870 2.938 3.569 1.00 97.19 88 ILE A C 1
ATOM 646 O O . ILE A 1 88 ? -5.603 3.807 3.092 1.00 97.19 88 ILE A O 1
ATOM 650 N N . VAL A 1 89 ? -3.851 2.412 2.895 1.00 95.81 89 VAL A N 1
ATOM 651 C CA . VAL A 1 89 ? -3.388 2.932 1.607 1.00 95.81 89 VAL A CA 1
ATOM 652 C C . VAL A 1 89 ? -3.424 1.832 0.561 1.00 95.81 89 VAL A C 1
ATOM 654 O O . VAL A 1 89 ? -2.778 0.791 0.702 1.00 95.81 89 VAL A O 1
ATOM 657 N N . VAL A 1 90 ? -4.164 2.081 -0.516 1.00 94.31 90 VAL A N 1
ATOM 658 C CA . VAL A 1 90 ? -4.122 1.252 -1.724 1.00 94.31 90 VAL A CA 1
ATOM 659 C C . VAL A 1 90 ? -2.977 1.749 -2.592 1.00 94.31 90 VAL A C 1
ATOM 661 O O . VAL A 1 90 ? -2.854 2.953 -2.812 1.00 94.31 90 VAL A O 1
ATOM 664 N N . LEU A 1 91 ? -2.138 0.823 -3.050 1.00 93.94 91 LEU A N 1
ATOM 665 C CA . LEU A 1 91 ? -0.881 1.101 -3.733 1.00 93.94 91 LEU A CA 1
ATOM 666 C C . LEU A 1 91 ? -0.852 0.416 -5.101 1.00 93.94 91 LEU A C 1
ATOM 668 O O . LEU A 1 91 ? -1.034 -0.799 -5.206 1.00 93.94 91 LEU A O 1
ATOM 672 N N . ASP A 1 92 ? -0.551 1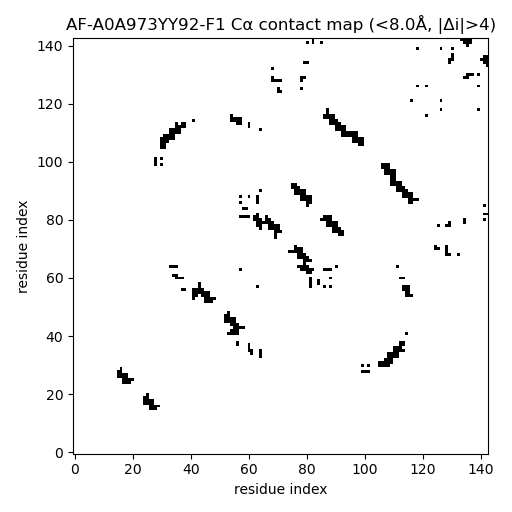.194 -6.132 1.00 91.00 92 ASP A N 1
ATOM 673 C CA . ASP A 1 92 ? -0.500 0.764 -7.524 1.00 91.00 92 ASP A CA 1
ATOM 674 C C . ASP A 1 92 ? 0.922 0.926 -8.064 1.00 91.00 92 ASP A C 1
ATOM 676 O O . ASP A 1 92 ? 1.501 2.017 -7.987 1.00 91.00 92 ASP A O 1
ATOM 680 N N . ASN A 1 93 ? 1.491 -0.143 -8.629 1.00 88.00 93 ASN A N 1
ATOM 681 C CA . ASN A 1 93 ? 2.755 -0.032 -9.350 1.00 88.00 93 ASN A CA 1
ATOM 682 C C . ASN A 1 93 ? 2.506 0.721 -10.661 1.00 88.00 93 ASN A C 1
ATOM 684 O O . ASN A 1 93 ? 1.625 0.371 -11.446 1.00 88.00 93 ASN A O 1
ATOM 688 N N . THR A 1 94 ? 3.296 1.758 -10.912 1.00 77.81 94 THR A N 1
ATOM 689 C CA . THR A 1 94 ? 3.190 2.551 -12.145 1.00 77.81 94 THR A CA 1
ATOM 690 C C . THR A 1 94 ? 3.974 1.979 -13.317 1.00 77.81 94 THR A C 1
ATOM 692 O O . THR A 1 94 ? 3.976 2.578 -14.393 1.00 77.81 94 THR A O 1
ATOM 695 N N . ASN A 1 95 ? 4.641 0.837 -13.123 1.00 73.44 95 ASN A N 1
ATOM 696 C CA . ASN A 1 95 ? 5.562 0.197 -14.061 1.00 73.44 95 ASN A CA 1
ATOM 697 C C . ASN A 1 95 ? 6.654 1.150 -14.575 1.00 73.44 95 ASN A C 1
ATOM 699 O O . ASN A 1 95 ? 7.266 0.896 -15.615 1.00 73.44 95 ASN A O 1
ATOM 703 N N . ARG A 1 96 ? 6.897 2.265 -13.873 1.00 76.38 96 ARG A N 1
ATOM 704 C CA . ARG A 1 96 ? 8.018 3.151 -14.158 1.00 76.38 96 ARG A CA 1
ATOM 705 C C . ARG A 1 96 ? 9.186 2.725 -13.288 1.00 76.38 96 ARG A C 1
ATOM 707 O O . ARG A 1 96 ? 9.050 2.410 -12.110 1.00 76.38 96 ARG A O 1
ATOM 714 N N . ARG A 1 97 ? 10.343 2.721 -13.925 1.00 75.38 97 ARG A N 1
ATOM 715 C CA . ARG A 1 97 ? 11.620 2.401 -13.315 1.00 75.38 97 ARG A CA 1
ATOM 716 C C . ARG A 1 97 ? 12.283 3.710 -12.924 1.00 75.38 97 ARG A C 1
ATOM 718 O O . ARG A 1 97 ? 12.547 4.543 -13.790 1.00 75.38 97 ARG A O 1
ATOM 725 N N . ILE A 1 98 ? 12.502 3.914 -11.631 1.00 73.88 98 ILE A N 1
ATOM 726 C CA . ILE A 1 98 ? 13.270 5.051 -11.130 1.00 73.88 98 ILE A CA 1
ATOM 727 C C . ILE A 1 98 ? 14.736 4.661 -11.222 1.00 73.88 98 ILE A C 1
ATOM 729 O O . ILE A 1 98 ? 15.173 3.701 -10.588 1.00 73.88 98 ILE A O 1
ATOM 733 N N . VAL A 1 99 ? 15.479 5.400 -12.046 1.00 67.69 99 VAL A N 1
ATOM 734 C CA . VAL A 1 99 ? 16.925 5.225 -12.162 1.00 67.69 99 VAL A CA 1
ATOM 735 C C . VAL A 1 99 ? 17.543 5.587 -10.825 1.00 67.69 99 VAL A C 1
ATOM 737 O O . VAL A 1 99 ? 17.393 6.708 -10.337 1.00 67.69 99 VAL A O 1
ATOM 740 N N . CYS A 1 100 ? 18.232 4.625 -10.238 1.00 64.00 100 CYS A N 1
ATOM 741 C CA . CYS A 1 100 ? 19.044 4.868 -9.071 1.00 64.00 100 CYS A CA 1
ATOM 742 C C . CYS A 1 100 ? 20.437 5.315 -9.516 1.00 64.00 100 CYS A C 1
ATOM 744 O O . CYS A 1 100 ? 20.957 4.821 -10.509 1.00 64.00 100 CYS A O 1
ATOM 746 N N . SER A 1 101 ? 21.055 6.239 -8.780 1.00 60.81 101 SER A N 1
ATOM 747 C CA . SER A 1 101 ? 22.414 6.727 -9.076 1.00 60.81 101 SER A CA 1
ATOM 748 C C . SER A 1 101 ? 23.530 5.741 -8.691 1.00 60.81 101 SER A C 1
ATOM 750 O O . SER A 1 101 ? 24.705 6.101 -8.726 1.00 60.81 101 SER A O 1
ATOM 752 N N . CYS A 1 102 ? 23.178 4.517 -8.293 1.00 52.75 102 CYS A N 1
ATOM 753 C CA . CYS A 1 102 ? 24.094 3.381 -8.242 1.00 52.75 102 CYS A CA 1
ATOM 754 C C . CYS A 1 102 ? 24.386 2.942 -9.683 1.00 52.75 102 CYS A C 1
ATOM 756 O O . CYS A 1 102 ? 23.513 3.033 -10.538 1.00 52.75 102 CYS A O 1
ATOM 758 N N . GLY A 1 103 ? 25.616 2.539 -9.989 1.00 52.75 103 GLY A N 1
ATOM 759 C CA . GLY A 1 103 ? 26.018 2.187 -11.355 1.00 52.75 103 GLY A CA 1
ATOM 760 C C . GLY A 1 103 ? 25.222 1.028 -11.979 1.00 52.75 103 GLY A C 1
ATOM 761 O O . GLY A 1 103 ? 24.266 0.508 -11.413 1.00 52.75 103 GLY A O 1
ATOM 762 N N . GLU A 1 104 ? 25.663 0.584 -13.156 1.00 50.97 104 GLU A N 1
ATOM 763 C CA . GLU A 1 104 ? 24.980 -0.370 -14.055 1.00 50.97 104 GLU A CA 1
ATOM 764 C C . GLU A 1 104 ? 24.575 -1.742 -13.450 1.00 50.97 104 GLU A C 1
ATOM 766 O O . GLU A 1 104 ? 23.933 -2.535 -14.135 1.00 50.97 104 GLU A O 1
ATOM 771 N N . GLY A 1 105 ? 24.925 -2.041 -12.192 1.00 52.19 105 GLY A N 1
ATOM 772 C CA . GLY A 1 105 ? 24.781 -3.362 -11.571 1.00 52.19 105 GLY A CA 1
ATOM 773 C C . GLY A 1 105 ? 23.531 -3.603 -10.715 1.00 52.19 105 GLY A C 1
ATOM 774 O O . GLY A 1 105 ? 23.107 -4.752 -10.622 1.00 52.19 105 GLY A O 1
ATOM 775 N N . ASP A 1 106 ? 22.919 -2.575 -10.117 1.00 57.84 106 ASP A N 1
ATOM 776 C CA . ASP A 1 106 ? 21.914 -2.798 -9.056 1.00 57.84 106 ASP A CA 1
ATOM 777 C C . ASP A 1 106 ? 20.448 -2.609 -9.508 1.00 57.84 106 ASP A C 1
ATOM 779 O O . ASP A 1 106 ? 19.511 -2.782 -8.730 1.00 57.84 106 ASP A O 1
ATOM 783 N N . GLY A 1 107 ? 20.232 -2.303 -10.791 1.00 66.25 107 GLY A N 1
ATOM 784 C CA . GLY A 1 107 ? 18.904 -2.166 -11.392 1.00 66.25 107 GLY A CA 1
ATOM 785 C C . GLY A 1 107 ? 18.091 -0.953 -10.893 1.00 66.25 107 GLY A C 1
ATOM 786 O O . GLY A 1 107 ? 18.447 -0.279 -9.929 1.00 66.25 107 GLY A O 1
ATOM 787 N N . PRO A 1 108 ? 16.997 -0.600 -11.583 1.00 76.94 108 PRO A N 1
ATOM 788 C CA . PRO A 1 108 ? 16.144 0.512 -11.176 1.00 76.94 108 PRO A CA 1
ATOM 789 C C . PRO A 1 108 ? 15.176 0.122 -10.054 1.00 76.94 108 PRO A C 1
ATOM 791 O O . PRO A 1 108 ? 14.798 -1.041 -9.925 1.00 76.94 108 PRO A O 1
ATOM 794 N N . ASN A 1 109 ? 14.707 1.118 -9.303 1.00 82.38 109 ASN A N 1
ATOM 795 C CA . ASN A 1 109 ? 13.616 0.948 -8.344 1.00 82.38 109 ASN A CA 1
ATOM 796 C C . ASN A 1 109 ? 12.254 0.929 -9.049 1.00 82.38 109 ASN A C 1
ATOM 798 O O . ASN A 1 109 ? 12.050 1.635 -10.042 1.00 82.38 109 ASN A O 1
ATOM 802 N N . ASP A 1 110 ? 11.300 0.188 -8.493 1.00 85.19 110 ASP A N 1
ATOM 803 C CA . ASP A 1 110 ? 9.906 0.194 -8.937 1.00 85.19 110 ASP A CA 1
ATOM 804 C C . ASP A 1 110 ? 9.144 1.346 -8.276 1.00 85.19 110 ASP A C 1
ATOM 806 O O . ASP A 1 110 ? 9.167 1.496 -7.050 1.00 85.19 110 ASP A O 1
ATOM 810 N N . SER A 1 111 ? 8.444 2.164 -9.068 1.00 87.94 111 SER A N 1
ATOM 811 C CA . SER A 1 111 ? 7.658 3.277 -8.531 1.00 87.94 111 SER A CA 1
ATOM 812 C C . SER A 1 111 ? 6.205 2.922 -8.247 1.00 87.94 111 SER A C 1
ATOM 814 O O . SER A 1 111 ? 5.462 2.434 -9.105 1.00 87.94 111 SER A O 1
ATOM 816 N N . TRP A 1 112 ? 5.760 3.304 -7.058 1.00 90.25 112 TRP A N 1
ATOM 817 C CA . TRP A 1 112 ? 4.410 3.079 -6.567 1.00 90.25 112 TRP A CA 1
ATOM 818 C C . TRP A 1 112 ? 3.705 4.400 -6.283 1.00 90.25 112 TRP A C 1
ATOM 820 O O . TRP A 1 112 ? 4.301 5.344 -5.765 1.00 90.25 112 TRP A O 1
ATOM 830 N N . HIS A 1 113 ? 2.418 4.452 -6.600 1.00 91.50 113 HIS A N 1
ATOM 831 C CA . HIS A 1 113 ? 1.514 5.522 -6.188 1.00 91.50 113 HIS A CA 1
ATOM 832 C C . HIS A 1 113 ? 0.472 4.961 -5.240 1.00 91.50 113 HIS A C 1
ATOM 834 O O . HIS A 1 113 ? 0.210 3.762 -5.250 1.00 91.50 113 HIS A O 1
ATOM 840 N N . GLY A 1 114 ? -0.153 5.819 -4.443 1.00 91.38 114 GLY A N 1
ATOM 841 C CA . GLY A 1 114 ? -1.208 5.365 -3.560 1.00 91.38 114 GLY A CA 1
ATOM 842 C C . GLY A 1 114 ? -2.183 6.450 -3.165 1.00 91.38 114 GLY A C 1
ATOM 843 O O . GLY A 1 114 ? -1.962 7.642 -3.379 1.00 91.38 114 GLY A O 1
ATOM 844 N N . HIS A 1 115 ? -3.289 5.996 -2.599 1.00 93.12 115 HIS A N 1
ATOM 845 C CA . HIS A 1 115 ? -4.346 6.846 -2.087 1.00 93.12 115 HIS A CA 1
ATOM 846 C C . HIS A 1 115 ? -4.953 6.222 -0.834 1.00 93.12 115 HIS A C 1
ATOM 848 O O . HIS A 1 115 ? -5.027 4.996 -0.705 1.00 93.12 115 HIS A O 1
ATOM 854 N N . VAL A 1 116 ? -5.385 7.080 0.086 1.00 94.44 116 VAL A N 1
ATOM 855 C CA . VAL A 1 116 ? -6.023 6.645 1.332 1.00 94.44 116 VAL A CA 1
ATOM 856 C C . VAL A 1 116 ? -7.444 6.171 1.050 1.00 94.44 116 VAL A C 1
ATOM 858 O O . VAL A 1 116 ? -8.166 6.772 0.243 1.00 94.44 116 VAL A O 1
ATOM 861 N N . ARG A 1 117 ? -7.848 5.097 1.724 1.00 93.62 117 ARG A N 1
ATOM 862 C CA . ARG A 1 117 ? -9.207 4.559 1.690 1.00 93.62 117 ARG A CA 1
ATOM 863 C C . ARG A 1 117 ? -9.725 4.310 3.093 1.00 93.62 117 ARG A C 1
ATOM 865 O O . ARG A 1 117 ? -8.989 3.831 3.951 1.00 93.62 117 ARG A O 1
ATOM 872 N N . ASP A 1 118 ? -11.008 4.591 3.272 1.00 92.88 118 ASP A N 1
ATOM 873 C CA . ASP A 1 118 ? -11.731 4.174 4.462 1.00 92.88 118 ASP A CA 1
ATOM 874 C C . ASP A 1 118 ? -12.021 2.674 4.388 1.00 92.88 118 ASP A C 1
ATOM 876 O O . ASP A 1 118 ? -12.131 2.094 3.306 1.00 92.88 118 ASP A O 1
ATOM 880 N N . TRP A 1 119 ? -12.130 2.040 5.554 1.00 94.56 119 TRP A N 1
ATOM 881 C CA . TRP A 1 119 ? -12.296 0.591 5.673 1.00 94.56 119 TRP A CA 1
ATOM 882 C C . TRP A 1 119 ? -13.504 0.055 4.893 1.00 94.56 119 TRP A C 1
ATOM 884 O O . TRP A 1 119 ? -13.398 -0.971 4.220 1.00 94.56 119 TRP A O 1
ATOM 894 N N . ASP A 1 120 ? -14.626 0.771 4.957 1.00 93.38 120 ASP A N 1
ATOM 895 C CA . ASP A 1 120 ? -15.889 0.367 4.333 1.00 93.38 120 ASP A CA 1
ATOM 896 C C . ASP A 1 120 ? -15.891 0.555 2.805 1.00 93.38 120 ASP A C 1
ATOM 898 O O . ASP A 1 120 ? -16.704 -0.051 2.108 1.00 93.38 120 ASP A O 1
ATOM 902 N N . ASP A 1 121 ? -14.935 1.324 2.273 1.00 92.19 121 ASP A N 1
ATOM 903 C CA . ASP A 1 121 ? -14.756 1.559 0.836 1.00 92.19 121 ASP A CA 1
ATOM 904 C C . ASP A 1 121 ? -13.787 0.560 0.179 1.00 92.19 121 ASP A C 1
ATOM 906 O O . ASP A 1 121 ? -13.506 0.649 -1.023 1.00 92.19 121 ASP A O 1
ATOM 910 N N . LEU A 1 122 ? -13.230 -0.378 0.952 1.00 92.94 122 LEU A N 1
ATOM 911 C CA . LEU A 1 122 ? -12.290 -1.369 0.441 1.00 92.94 122 LEU A CA 1
ATOM 912 C C . LEU A 1 122 ? -13.013 -2.491 -0.313 1.00 92.94 122 LEU A C 1
ATOM 914 O O . LEU A 1 122 ? -14.009 -3.056 0.139 1.00 92.94 122 LEU A O 1
ATOM 918 N N . HIS A 1 123 ? -12.441 -2.907 -1.443 1.00 92.94 123 HIS A N 1
ATOM 919 C CA . HIS A 1 123 ? -12.885 -4.118 -2.132 1.00 92.94 123 HIS A CA 1
ATOM 920 C C . HIS A 1 123 ? -12.604 -5.344 -1.258 1.00 92.94 123 HIS A C 1
ATOM 922 O O . HIS A 1 123 ? -11.515 -5.440 -0.717 1.00 92.94 123 HIS A O 1
ATOM 928 N N . ILE A 1 124 ? -13.503 -6.332 -1.188 1.00 93.38 124 ILE A N 1
ATOM 929 C CA . ILE A 1 124 ? -13.445 -7.468 -0.239 1.00 93.38 124 ILE A CA 1
ATOM 930 C C . ILE A 1 124 ? -12.086 -8.194 -0.126 1.00 93.38 124 ILE A C 1
ATOM 932 O O . ILE A 1 124 ? -11.721 -8.680 0.946 1.00 93.38 124 ILE A O 1
ATOM 936 N N . ASP A 1 125 ? -11.294 -8.247 -1.197 1.00 94.19 125 ASP A N 1
ATOM 937 C CA . ASP A 1 125 ? -9.958 -8.860 -1.178 1.00 94.19 125 ASP A CA 1
ATOM 938 C C . ASP A 1 125 ? -8.926 -8.068 -0.353 1.00 94.19 125 ASP A C 1
ATOM 940 O O . ASP A 1 125 ? -8.035 -8.655 0.260 1.00 94.19 125 ASP A O 1
ATOM 944 N N . GLN A 1 126 ? -9.053 -6.744 -0.307 1.00 95.38 126 GLN A N 1
ATOM 945 C CA . GLN A 1 126 ? -8.168 -5.822 0.403 1.00 95.38 126 GLN A CA 1
ATOM 946 C C . GLN A 1 126 ? -8.206 -5.988 1.936 1.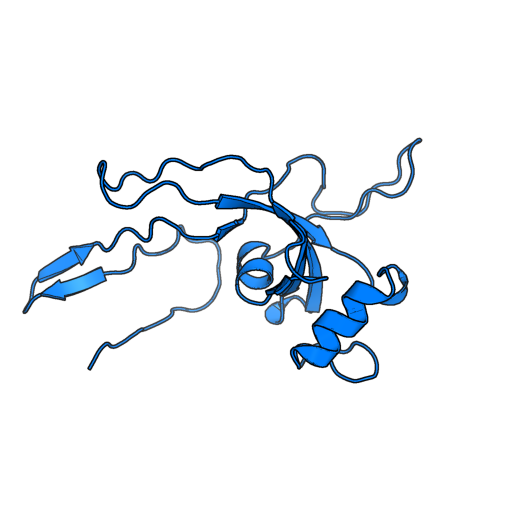00 95.38 126 GLN A C 1
ATOM 948 O O . GLN A 1 126 ? -7.149 -6.255 2.517 1.00 95.38 126 GLN A O 1
ATOM 953 N N . PRO A 1 127 ? -9.368 -5.925 2.623 1.00 95.75 127 PRO A N 1
ATOM 954 C CA . PRO A 1 127 ? -9.425 -6.150 4.062 1.00 95.75 127 PRO A CA 1
ATOM 955 C C . PRO A 1 127 ? -9.037 -7.592 4.410 1.00 95.75 127 PRO A C 1
ATOM 957 O O . PRO A 1 127 ? -8.445 -7.832 5.460 1.00 95.75 127 PRO A O 1
ATOM 960 N N . ASN A 1 128 ? -9.296 -8.560 3.526 1.00 95.62 128 ASN A N 1
ATOM 961 C CA . ASN A 1 128 ? -8.845 -9.939 3.712 1.00 95.62 128 ASN A CA 1
ATOM 962 C C . ASN A 1 128 ? -7.318 -10.068 3.639 1.00 95.62 128 ASN A C 1
ATOM 964 O O . ASN A 1 128 ? -6.737 -10.832 4.411 1.00 95.62 128 ASN A O 1
ATOM 968 N N . ALA A 1 129 ? -6.662 -9.332 2.739 1.00 95.62 129 ALA A N 1
ATOM 969 C CA . ALA A 1 129 ? -5.206 -9.286 2.663 1.00 95.62 129 ALA A CA 1
ATOM 970 C C . ALA A 1 129 ? -4.596 -8.673 3.931 1.00 95.62 129 ALA A C 1
ATOM 972 O O . ALA A 1 129 ? -3.705 -9.284 4.520 1.00 95.62 129 ALA A O 1
ATOM 973 N N . LEU A 1 130 ? -5.135 -7.544 4.402 1.00 96.75 130 LEU A N 1
ATOM 974 C CA . LEU A 1 130 ? -4.680 -6.890 5.633 1.00 96.75 130 LEU A CA 1
ATOM 975 C C . LEU A 1 130 ? -4.847 -7.788 6.869 1.00 96.75 130 LEU A C 1
ATOM 977 O O . LEU A 1 130 ? -3.909 -7.939 7.651 1.00 96.75 130 LEU A O 1
ATOM 981 N N . LYS A 1 131 ? -6.008 -8.442 7.019 1.00 97.06 131 LYS A N 1
ATOM 982 C CA . LYS A 1 131 ? -6.269 -9.383 8.124 1.00 97.06 131 LYS A CA 1
ATOM 983 C C . LYS A 1 131 ? -5.325 -10.583 8.086 1.00 97.06 131 LYS A C 1
ATOM 985 O O . LYS A 1 131 ? -4.783 -10.968 9.116 1.00 97.06 131 LYS A O 1
ATOM 990 N N . ARG A 1 132 ? -5.113 -11.175 6.905 1.00 95.31 132 ARG A N 1
ATOM 991 C CA . ARG A 1 132 ? -4.203 -12.320 6.721 1.00 95.31 132 ARG A CA 1
ATOM 992 C C . ARG A 1 132 ? -2.754 -11.960 7.053 1.00 95.31 132 ARG A C 1
ATOM 994 O O . ARG A 1 132 ? -2.029 -12.807 7.559 1.00 95.31 132 ARG A O 1
ATOM 1001 N N . ALA A 1 133 ? -2.354 -10.725 6.765 1.00 95.19 133 ALA A N 1
ATOM 1002 C CA . ALA A 1 133 ? -1.031 -10.202 7.079 1.00 95.19 133 ALA A CA 1
ATOM 1003 C C . ALA A 1 133 ? -0.860 -9.796 8.554 1.00 95.19 133 ALA A C 1
ATOM 1005 O O . ALA A 1 133 ? 0.254 -9.495 8.964 1.00 95.19 133 ALA A O 1
ATOM 1006 N N . GLY A 1 134 ? -1.941 -9.769 9.343 1.00 96.69 134 GLY A N 1
ATOM 1007 C CA . GLY A 1 134 ? -1.901 -9.326 10.737 1.00 96.69 134 GLY A CA 1
ATOM 1008 C C . GLY A 1 134 ? -1.679 -7.820 10.909 1.00 96.69 134 GLY A C 1
ATOM 1009 O O . GLY A 1 134 ? -1.296 -7.397 11.991 1.00 96.69 134 GLY A O 1
ATOM 1010 N N . LEU A 1 135 ? -1.919 -7.018 9.865 1.00 96.19 135 LEU A N 1
ATOM 1011 C CA . LEU A 1 135 ? -1.762 -5.555 9.903 1.00 96.19 135 LEU A CA 1
ATOM 1012 C C . LEU A 1 135 ? -2.979 -4.845 10.512 1.00 96.19 135 LEU A C 1
ATOM 1014 O O . LEU A 1 135 ? -2.907 -3.681 10.898 1.00 96.19 135 LEU A O 1
ATOM 1018 N N . VAL A 1 136 ? -4.113 -5.545 10.563 1.00 97.25 136 VAL A N 1
ATOM 1019 C CA . VAL A 1 136 ? -5.357 -5.069 11.167 1.00 97.25 136 VAL A CA 1
ATOM 1020 C C . VAL A 1 136 ? -6.034 -6.191 11.941 1.00 97.25 136 VAL A C 1
ATOM 1022 O O . VAL A 1 136 ? -5.863 -7.378 11.644 1.00 97.25 136 VAL A O 1
ATOM 1025 N N . ASP A 1 137 ? -6.870 -5.818 12.903 1.00 96.38 137 ASP A N 1
ATOM 1026 C CA . ASP A 1 137 ? -7.724 -6.754 13.614 1.00 96.38 137 ASP A CA 1
ATOM 1027 C C . ASP A 1 137 ? -8.951 -7.181 12.782 1.00 96.38 137 ASP A C 1
ATOM 1029 O O . ASP A 1 137 ? -9.188 -6.755 11.647 1.00 96.38 137 ASP A O 1
ATOM 1033 N N . LYS A 1 138 ? -9.801 -8.037 13.362 1.00 93.19 138 LYS A N 1
ATOM 1034 C CA . LYS A 1 138 ? -11.007 -8.537 12.677 1.00 93.19 138 LYS A CA 1
ATOM 1035 C C . LYS A 1 138 ? -11.994 -7.428 12.282 1.00 93.19 138 LYS A C 1
ATOM 1037 O O . LYS A 1 138 ? -12.793 -7.653 11.370 1.00 93.19 138 LYS A O 1
ATOM 1042 N N . ARG A 1 139 ? -11.939 -6.275 12.956 1.00 91.88 139 ARG A N 1
ATOM 1043 C CA . ARG A 1 139 ? -12.792 -5.096 12.761 1.00 91.88 139 ARG A CA 1
ATOM 1044 C C . ARG A 1 139 ? -12.142 -4.030 11.870 1.00 91.88 139 ARG A C 1
ATOM 1046 O O . ARG A 1 139 ? -12.775 -3.011 11.641 1.00 91.88 139 ARG A O 1
ATOM 1053 N N . GLY A 1 140 ? -10.927 -4.259 11.370 1.00 91.75 140 GLY A N 1
ATOM 1054 C CA . GLY A 1 140 ? -10.217 -3.308 10.514 1.00 91.75 140 GLY A CA 1
ATOM 1055 C C . GLY A 1 140 ? -9.432 -2.234 11.261 1.00 91.75 140 GLY A C 1
ATOM 1056 O O . GLY A 1 140 ? -9.010 -1.262 10.645 1.00 91.75 140 GLY A O 1
ATOM 1057 N N . ARG A 1 141 ? -9.215 -2.392 12.572 1.00 95.31 141 ARG A N 1
ATOM 1058 C CA . ARG A 1 141 ? -8.355 -1.484 13.345 1.00 95.31 141 ARG A CA 1
ATOM 1059 C C . ARG A 1 141 ? -6.894 -1.863 13.131 1.00 95.31 141 ARG A C 1
ATOM 1061 O O . ARG A 1 141 ? -6.565 -3.039 13.270 1.00 95.31 141 ARG A O 1
ATOM 1068 N N . ILE A 1 142 ? -6.053 -0.883 12.811 1.00 95.25 142 ILE A N 1
ATOM 1069 C CA . ILE A 1 142 ? -4.602 -1.060 12.635 1.00 95.25 142 ILE A CA 1
ATOM 1070 C C . ILE A 1 142 ? -3.974 -1.515 1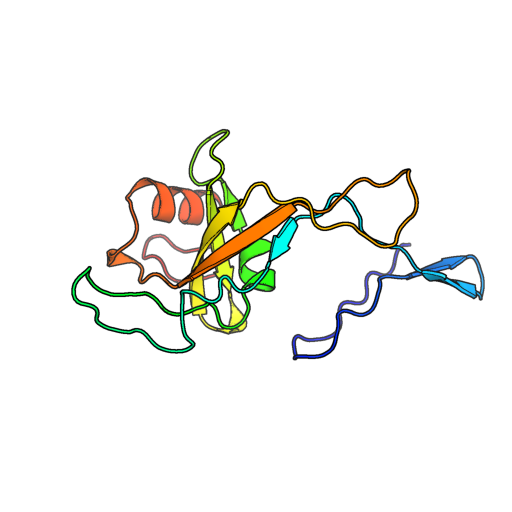3.964 1.00 95.25 142 ILE A C 1
ATOM 1072 O O . ILE A 1 142 ? -4.401 -1.053 15.026 1.00 95.25 142 ILE A O 1
ATOM 1076 N N . ILE A 1 143 ? -3.030 -2.462 13.884 1.00 90.56 143 ILE A N 1
ATOM 1077 C CA . ILE A 1 143 ? -2.333 -3.087 15.026 1.00 90.56 143 ILE A CA 1
ATOM 1078 C C . ILE A 1 143 ? -0.922 -2.518 15.161 1.00 90.56 143 ILE A C 1
ATOM 1080 O O . ILE A 1 143 ? -0.260 -2.348 14.113 1.00 90.56 143 ILE A O 1
#

Foldseek 3Di:
DFDPDDDDDDDDDPDQDWDDPPPDTHGDFQFQAEDEDEPVQADQCWDQDPVGIRFHFDPCVVCQVVQWDALDDPDQWIWGADQVVQFIKIKGFPQDFADTPPDPPRGTHTYIYIGTDDPVPDDPSRVVRCVVSVQADPVRGGD

Radius of gyration: 17.12 Å; Cα contacts (8 Å, |Δi|>4): 258; chains: 1; bounding box: 54×30×29 Å

Solvent-accessible surface area (backbone atoms only — not comparable to full-atom values): 8658 Å² total; per-residue (Å²): 133,88,81,81,82,79,78,82,93,71,98,61,82,76,78,70,52,61,47,68,67,81,93,44,78,41,80,44,73,87,44,60,40,82,41,61,44,88,70,77,81,44,41,90,51,70,42,84,48,101,90,46,80,40,46,17,38,50,93,50,47,49,55,13,57,75,50,43,44,54,40,48,85,92,47,72,37,31,41,19,38,23,76,92,78,72,39,40,31,44,32,40,59,68,85,44,69,45,81,48,95,57,66,97,81,50,55,46,20,44,33,27,28,55,32,41,51,58,80,90,76,49,58,76,53,45,62,52,33,37,41,75,68,61,51,22,46,100,85,67,47,77,107

pLDDT: mean 77.78, std 18.58, range [30.94, 97.25]

Mean predicted aligned error: 10.83 Å